Protein AF-A0A960KT64-F1 (afdb_monomer)

Foldseek 3Di:
DPPVLLVVLLVVLVVVQVVCVVVVHDDDPVVSVVSSVVSSVVVVVVVVVVVVVVVVVVVVVVVVVVVVVVVVVVVPD

pLDDT: mean 86.1, std 14.01, range [44.69, 96.0]

Structure (mmCIF, N/CA/C/O backbone):
data_AF-A0A960KT64-F1
#
_entry.id   AF-A0A960KT64-F1
#
loop_
_atom_site.group_PDB
_atom_site.id
_atom_site.type_symbol
_atom_site.label_atom_id
_atom_site.label_alt_id
_atom_site.label_comp_id
_atom_site.label_asym_id
_atom_site.label_entity_id
_atom_site.label_seq_id
_atom_site.pdbx_PDB_ins_code
_atom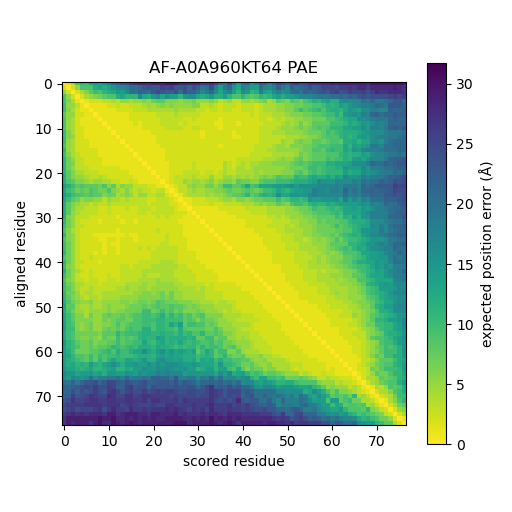_site.Cartn_x
_atom_site.Cartn_y
_atom_site.Cartn_z
_atom_site.occupancy
_atom_site.B_iso_or_equiv
_atom_site.auth_seq_id
_atom_site.auth_comp_id
_atom_site.auth_asym_id
_atom_site.auth_atom_id
_atom_site.pdbx_PDB_model_num
ATOM 1 N N . MET A 1 1 ? 11.054 7.607 1.740 1.00 46.97 1 MET A N 1
ATOM 2 C CA . MET A 1 1 ? 9.664 7.132 1.821 1.00 46.97 1 MET A CA 1
ATOM 3 C C . MET A 1 1 ? 8.793 8.146 1.112 1.00 46.97 1 MET A C 1
ATOM 5 O O . MET A 1 1 ? 8.868 9.331 1.422 1.00 46.97 1 MET A O 1
ATOM 9 N N . THR A 1 2 ? 8.108 7.724 0.055 1.00 50.72 2 THR A N 1
ATOM 10 C CA . THR A 1 2 ? 7.149 8.558 -0.673 1.00 50.72 2 THR A CA 1
ATOM 11 C C . THR A 1 2 ? 5.882 8.634 0.165 1.00 50.72 2 THR A C 1
ATOM 13 O O . THR A 1 2 ? 5.177 7.638 0.272 1.00 50.72 2 THR A O 1
ATOM 16 N N . LEU A 1 3 ? 5.604 9.808 0.745 1.00 60.53 3 LEU A N 1
ATOM 17 C CA . LEU A 1 3 ? 4.468 10.085 1.643 1.00 60.53 3 LEU A CA 1
ATOM 18 C C . LEU A 1 3 ? 3.101 9.546 1.159 1.00 60.53 3 LEU A C 1
ATOM 20 O O . LEU A 1 3 ? 2.176 9.404 1.942 1.00 60.53 3 LEU A O 1
ATOM 24 N N . THR A 1 4 ? 2.952 9.215 -0.125 1.00 77.31 4 THR A N 1
ATOM 25 C CA . THR A 1 4 ? 1.684 8.818 -0.740 1.00 77.31 4 THR A CA 1
ATOM 26 C C . THR A 1 4 ? 1.235 7.383 -0.443 1.00 77.31 4 THR A C 1
ATOM 28 O O . THR A 1 4 ? 0.033 7.120 -0.499 1.00 77.31 4 THR A O 1
ATOM 31 N N . GLN A 1 5 ? 2.155 6.441 -0.196 1.00 80.19 5 GLN A N 1
ATOM 32 C CA . GLN A 1 5 ? 1.802 5.028 0.048 1.00 80.19 5 GLN A CA 1
ATOM 33 C C . GLN A 1 5 ? 1.389 4.788 1.498 1.00 80.19 5 GLN A C 1
ATOM 35 O O . GLN A 1 5 ? 0.355 4.163 1.723 1.00 80.19 5 GLN A O 1
ATOM 40 N N . GLU A 1 6 ? 2.130 5.359 2.446 1.00 85.00 6 GLU A N 1
ATOM 41 C CA . GLU A 1 6 ? 1.813 5.349 3.878 1.00 85.00 6 GLU A CA 1
ATOM 42 C C . GLU A 1 6 ? 0.415 5.941 4.129 1.00 85.00 6 GLU A C 1
ATOM 44 O O . GLU A 1 6 ? -0.478 5.257 4.626 1.00 85.00 6 GLU A O 1
ATOM 49 N N . GLU A 1 7 ? 0.149 7.153 3.623 1.00 89.44 7 GLU A N 1
ATOM 50 C CA . GLU A 1 7 ? -1.178 7.782 3.704 1.00 89.44 7 GLU A CA 1
ATOM 51 C C . GLU A 1 7 ? -2.283 6.929 3.057 1.00 89.44 7 GLU A C 1
ATOM 53 O O . GLU A 1 7 ? -3.445 6.954 3.475 1.00 89.44 7 GLU A O 1
ATOM 58 N N . HIS A 1 8 ? -1.971 6.203 1.979 1.00 87.56 8 HIS A N 1
ATOM 59 C CA . HIS A 1 8 ? -2.947 5.329 1.338 1.00 87.56 8 HIS A CA 1
ATOM 60 C C . HIS A 1 8 ? -3.258 4.105 2.195 1.00 87.56 8 HIS A C 1
ATOM 62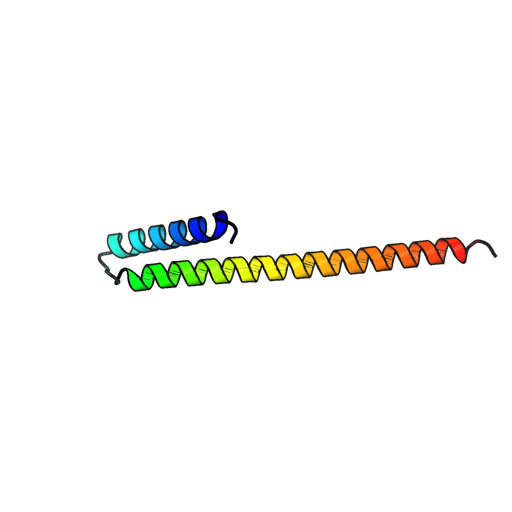 O O . HIS A 1 8 ? -4.438 3.772 2.349 1.00 87.56 8 HIS A O 1
ATOM 68 N N . ALA A 1 9 ? -2.228 3.476 2.754 1.00 92.25 9 ALA A N 1
ATOM 69 C CA . ALA A 1 9 ? -2.349 2.331 3.634 1.00 92.25 9 ALA A CA 1
ATOM 70 C C . ALA A 1 9 ? -3.154 2.682 4.893 1.00 92.25 9 ALA A C 1
ATOM 72 O O . ALA A 1 9 ? -4.121 1.987 5.212 1.00 92.25 9 ALA A O 1
ATOM 73 N N . GLU A 1 10 ? -2.865 3.826 5.519 1.00 92.81 10 GLU A N 1
ATOM 74 C CA . GLU A 1 10 ? -3.639 4.344 6.649 1.00 92.81 10 GLU A CA 1
ATOM 75 C C . GLU A 1 10 ? -5.108 4.584 6.286 1.00 92.81 10 GLU A C 1
ATOM 77 O O . GLU A 1 10 ? -6.008 4.203 7.035 1.00 92.81 10 GLU A O 1
ATOM 82 N N . ARG A 1 11 ? -5.402 5.185 5.122 1.00 94.31 11 ARG A N 1
ATOM 83 C CA . ARG A 1 11 ? -6.797 5.387 4.685 1.00 94.31 11 ARG A CA 1
ATOM 84 C C . ARG A 1 11 ? -7.551 4.067 4.532 1.00 94.31 11 ARG A C 1
ATOM 86 O O . ARG A 1 11 ? -8.732 4.003 4.878 1.00 94.31 11 ARG A O 1
ATOM 93 N N . VAL A 1 12 ? -6.903 3.029 4.004 1.00 94.56 12 VAL A N 1
ATOM 94 C CA . VAL A 1 12 ? -7.524 1.708 3.827 1.00 94.56 12 VAL A CA 1
ATOM 95 C C . VAL A 1 12 ? -7.730 1.026 5.180 1.00 94.56 12 VAL A C 1
ATOM 97 O O . VAL A 1 12 ? -8.835 0.547 5.443 1.00 94.56 12 VAL A O 1
ATOM 100 N N . ALA A 1 13 ? -6.727 1.051 6.061 1.00 95.56 13 ALA A N 1
ATOM 101 C CA . ALA A 1 13 ? -6.831 0.505 7.412 1.00 95.56 13 ALA A CA 1
ATOM 102 C C . ALA A 1 13 ? -7.938 1.200 8.225 1.00 95.56 13 ALA A C 1
ATOM 104 O O . ALA A 1 13 ? -8.782 0.533 8.821 1.00 95.56 13 ALA A O 1
ATOM 105 N N . ASN A 1 14 ? -8.029 2.530 8.152 1.00 95.06 14 ASN A N 1
ATOM 106 C C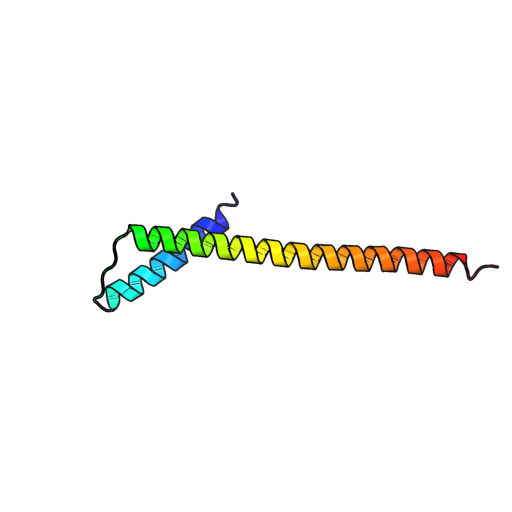A . ASN A 1 14 ? -9.086 3.307 8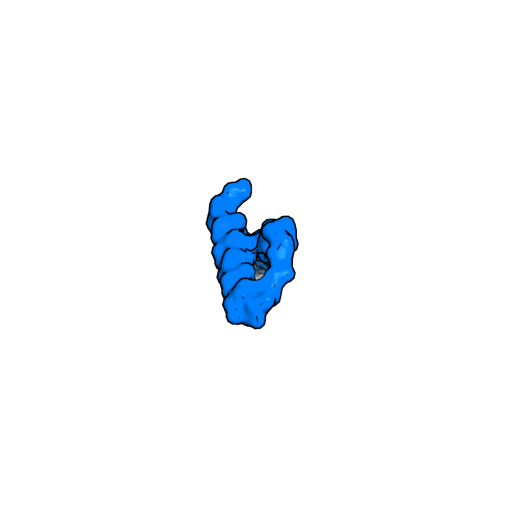.803 1.00 95.06 14 ASN A CA 1
ATOM 107 C C . ASN A 1 14 ? -10.480 2.985 8.253 1.00 95.06 14 ASN A C 1
ATOM 109 O O . ASN A 1 14 ? -11.451 2.902 9.008 1.00 95.06 14 ASN A O 1
ATOM 113 N N . ARG A 1 15 ? -10.609 2.768 6.939 1.00 95.50 15 ARG A N 1
ATOM 114 C CA . ARG A 1 15 ? -11.883 2.337 6.355 1.00 95.50 15 ARG A CA 1
ATOM 115 C C . ARG A 1 15 ? -12.268 0.935 6.824 1.00 95.50 15 ARG A C 1
ATOM 117 O O . ARG A 1 15 ? -13.445 0.695 7.082 1.00 95.50 15 ARG A O 1
ATOM 124 N N . PHE A 1 16 ? -11.305 0.025 6.937 1.00 95.31 16 PHE A N 1
ATOM 125 C CA . PHE A 1 16 ? -11.543 -1.310 7.476 1.00 95.31 16 PHE A CA 1
ATOM 126 C C . PHE A 1 16 ? -11.985 -1.248 8.943 1.00 95.31 16 PHE A C 1
ATOM 128 O O . PHE A 1 16 ? -13.015 -1.825 9.282 1.00 95.31 16 PHE A O 1
ATOM 135 N N . LYS A 1 17 ? -11.297 -0.454 9.772 1.00 95.06 17 LYS A N 1
ATOM 136 C CA . LYS A 1 17 ? -11.688 -0.172 11.159 1.00 95.06 17 LYS A CA 1
ATOM 137 C C . LYS A 1 17 ? -13.138 0.289 11.270 1.00 95.06 17 LYS A C 1
ATOM 139 O O . LYS A 1 17 ? -13.907 -0.309 12.012 1.00 95.06 17 LYS A O 1
ATOM 144 N N . GLN A 1 18 ? -13.545 1.274 10.467 1.00 95.06 18 GLN A N 1
ATOM 145 C CA . GLN A 1 18 ? -14.935 1.743 10.449 1.00 95.06 18 GLN A CA 1
ATOM 146 C C . GLN A 1 18 ? -15.934 0.623 10.129 1.00 95.06 18 GL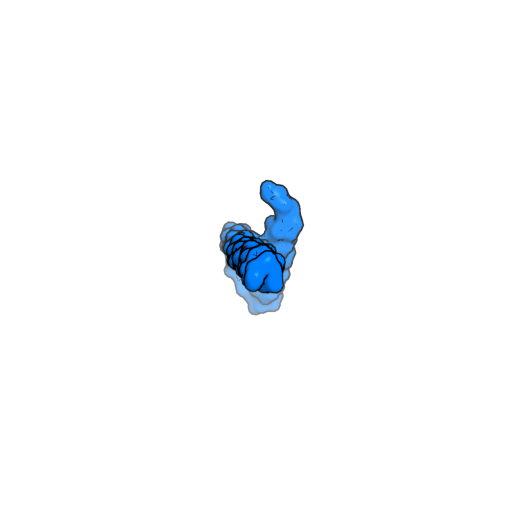N A C 1
ATOM 148 O O . GLN A 1 18 ? -17.028 0.609 10.678 1.00 95.06 18 GLN A O 1
ATOM 153 N N . LEU A 1 19 ? -15.601 -0.306 9.228 1.00 95.88 19 LEU A N 1
ATOM 154 C CA . LEU A 1 19 ? -16.487 -1.425 8.894 1.00 95.88 19 LEU A CA 1
ATOM 155 C C . LEU A 1 19 ? -16.614 -2.422 10.051 1.00 95.88 19 LEU A C 1
ATOM 157 O O . LEU A 1 19 ? -17.725 -2.869 10.323 1.00 95.88 19 LEU A O 1
ATOM 161 N N . VAL A 1 20 ? -15.505 -2.732 10.727 1.00 94.19 20 VAL A N 1
ATOM 162 C CA . VAL A 1 20 ? -15.476 -3.621 11.900 1.00 94.19 20 VAL A CA 1
ATOM 163 C C . VAL A 1 20 ? -16.278 -3.010 13.050 1.00 94.19 20 VAL A C 1
ATOM 165 O O . VAL A 1 20 ? -17.196 -3.644 13.565 1.00 94.19 20 VAL A O 1
ATOM 168 N N . GLU A 1 21 ? -16.013 -1.746 13.381 1.00 93.31 21 GLU A N 1
ATOM 169 C CA . GLU A 1 21 ? -16.716 -1.037 14.456 1.00 93.31 21 GLU A CA 1
ATOM 170 C C . GLU A 1 21 ? -18.219 -0.892 14.161 1.00 93.31 21 GLU A C 1
ATOM 172 O O . GLU A 1 21 ? -19.050 -1.089 15.046 1.00 93.31 21 GLU A O 1
ATOM 177 N N . ASN A 1 22 ? -18.598 -0.628 12.904 1.00 94.25 22 ASN A N 1
ATOM 178 C CA . ASN A 1 22 ? -20.007 -0.568 12.494 1.00 94.25 22 ASN A CA 1
ATOM 179 C C . ASN A 1 22 ? -20.720 -1.929 12.556 1.00 94.25 22 ASN A C 1
ATOM 181 O O . ASN A 1 22 ? -21.946 -1.962 12.659 1.00 94.25 22 ASN A O 1
ATOM 185 N N . ALA A 1 23 ? -19.985 -3.042 12.483 1.00 94.56 23 ALA A N 1
ATOM 186 C CA . ALA A 1 23 ? -20.537 -4.383 12.669 1.00 94.56 23 ALA A CA 1
ATOM 187 C C . ALA A 1 23 ? -20.765 -4.731 14.154 1.00 94.56 23 ALA A C 1
ATOM 189 O O . ALA A 1 23 ? -21.391 -5.747 14.452 1.00 94.56 23 ALA A O 1
ATOM 190 N N . GLY A 1 24 ? -20.312 -3.874 15.079 1.00 91.25 24 GLY A N 1
ATOM 191 C CA . GLY A 1 24 ? -20.375 -4.099 16.523 1.00 91.25 24 GLY A CA 1
ATOM 192 C C . GLY A 1 24 ? -19.177 -4.872 17.080 1.00 91.25 24 GLY A C 1
ATOM 193 O O . GLY A 1 24 ? -19.155 -5.161 18.276 1.00 91.25 24 GLY A O 1
ATOM 194 N N . ASP A 1 25 ? -18.189 -5.178 16.239 1.00 91.50 25 ASP A N 1
ATOM 195 C CA . ASP A 1 25 ? -16.934 -5.801 16.640 1.00 91.50 25 ASP A CA 1
ATOM 196 C C . ASP A 1 25 ? -15.906 -4.737 17.049 1.00 91.50 25 ASP A C 1
ATOM 198 O O . ASP A 1 25 ? -15.968 -3.576 16.640 1.00 91.50 25 ASP A O 1
ATOM 202 N N . PHE A 1 26 ? -14.928 -5.134 17.860 1.00 89.94 26 PHE A N 1
ATOM 203 C CA . PHE A 1 26 ? -13.853 -4.248 18.296 1.00 89.94 26 PHE A CA 1
ATOM 204 C C . PHE A 1 26 ? -12.510 -4.973 18.275 1.00 89.94 26 PHE A C 1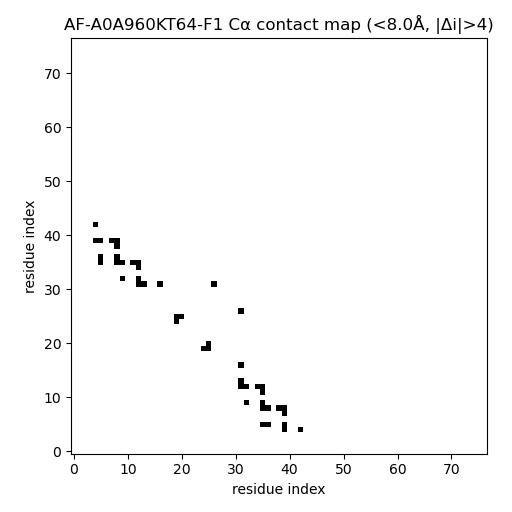
ATOM 206 O O . PHE A 1 26 ? -12.379 -6.087 18.781 1.00 89.94 26 PHE A O 1
ATOM 213 N N . LEU A 1 27 ? -11.502 -4.304 17.721 1.00 91.25 27 LEU A N 1
ATOM 214 C CA . LEU A 1 27 ? -10.102 -4.717 17.744 1.00 91.25 27 LEU A CA 1
ATOM 215 C C . LEU A 1 27 ? -9.272 -3.587 18.348 1.00 91.25 27 LEU A C 1
ATOM 217 O O . LEU A 1 27 ? -9.638 -2.416 18.250 1.00 91.25 27 LEU A O 1
ATOM 221 N N . GLN A 1 28 ? -8.149 -3.941 18.966 1.00 93.69 28 GLN A N 1
ATOM 222 C CA . GLN A 1 28 ? -7.204 -2.957 19.485 1.00 93.69 28 GLN A CA 1
ATOM 223 C C . GLN A 1 28 ? -6.580 -2.139 18.348 1.00 93.69 28 GLN A C 1
ATOM 225 O O . GLN A 1 28 ? -6.383 -2.645 17.243 1.00 93.69 28 GLN A O 1
ATOM 230 N N . GLU A 1 29 ? -6.234 -0.882 18.644 1.00 91.62 29 GLU A N 1
ATOM 231 C CA . GLU A 1 29 ? -5.647 0.051 17.670 1.00 91.62 29 GLU A CA 1
ATOM 232 C C . GLU A 1 29 ? -4.387 -0.511 17.001 1.00 91.62 29 GLU A C 1
ATOM 234 O O . GLU A 1 29 ? -4.174 -0.329 15.805 1.00 91.62 29 GLU A O 1
ATOM 239 N N . GLU A 1 30 ? -3.597 -1.253 17.774 1.00 94.81 30 GLU A N 1
ATOM 240 C CA . GLU A 1 30 ? -2.361 -1.914 17.352 1.00 94.81 30 GLU A CA 1
ATOM 241 C C . GLU A 1 30 ? -2.581 -2.819 16.128 1.00 94.81 30 GLU A C 1
ATOM 243 O O . GLU A 1 30 ? -1.778 -2.802 15.200 1.00 94.81 30 GLU A O 1
ATOM 248 N N . HIS A 1 31 ? -3.713 -3.525 16.041 1.00 94.75 31 HIS A N 1
ATOM 249 C CA . HIS A 1 31 ? -4.016 -4.382 14.889 1.00 94.75 31 HIS A CA 1
ATOM 250 C C . HIS A 1 31 ? -4.305 -3.588 13.611 1.00 94.75 31 HIS A C 1
ATOM 252 O O . HIS A 1 31 ? -3.993 -4.044 12.511 1.00 94.75 31 HIS A O 1
ATOM 258 N N . TYR A 1 32 ? -4.890 -2.395 13.728 1.00 94.75 32 TYR A N 1
ATOM 259 C CA . TYR A 1 32 ? -5.120 -1.531 12.569 1.00 94.75 32 TYR A CA 1
ATOM 260 C C . TYR A 1 32 ? -3.826 -0.861 12.099 1.00 94.75 32 TYR A C 1
ATOM 262 O O . TYR A 1 32 ? -3.641 -0.678 10.897 1.00 94.75 32 TYR A O 1
ATOM 270 N N . GLN A 1 33 ? -2.914 -0.557 13.025 1.00 93.81 33 GLN A N 1
ATOM 271 C CA . GLN A 1 33 ? -1.568 -0.081 12.702 1.00 93.81 33 GLN A CA 1
ATOM 272 C C . GLN A 1 33 ? -0.758 -1.168 11.984 1.00 93.81 33 GLN A C 1
ATOM 274 O O . GLN A 1 33 ? -0.177 -0.906 10.932 1.00 93.81 33 GLN A O 1
ATOM 279 N N . GLU A 1 34 ? -0.784 -2.406 12.484 1.00 95.06 34 GLU A N 1
ATOM 280 C CA . GLU A 1 34 ? -0.170 -3.552 11.802 1.00 95.06 34 GLU A CA 1
ATOM 281 C C . GLU A 1 34 ? -0.774 -3.776 10.410 1.00 95.06 34 GLU A C 1
ATOM 283 O O . GLU A 1 34 ? -0.043 -4.003 9.447 1.00 95.06 34 GLU A O 1
ATOM 288 N N . LEU A 1 35 ? -2.098 -3.653 10.266 1.00 95.69 35 LEU A N 1
ATOM 289 C CA . LEU A 1 35 ? -2.759 -3.749 8.966 1.00 95.69 35 LEU A CA 1
ATOM 290 C C . LEU A 1 35 ? -2.279 -2.663 7.992 1.00 95.69 35 LEU A C 1
ATOM 292 O O . LEU A 1 35 ? -2.048 -2.967 6.822 1.00 95.69 35 LEU A O 1
ATOM 296 N N . ALA A 1 36 ? -2.112 -1.421 8.451 1.00 94.56 36 ALA A N 1
ATOM 297 C CA . ALA A 1 36 ? -1.566 -0.349 7.622 1.00 94.56 36 ALA A CA 1
ATOM 298 C C . ALA A 1 36 ? -0.146 -0.695 7.139 1.00 94.56 36 ALA A C 1
ATOM 300 O O . ALA A 1 36 ? 0.118 -0.642 5.939 1.00 94.56 36 ALA A O 1
ATOM 301 N N . LEU A 1 37 ? 0.726 -1.167 8.033 1.00 95.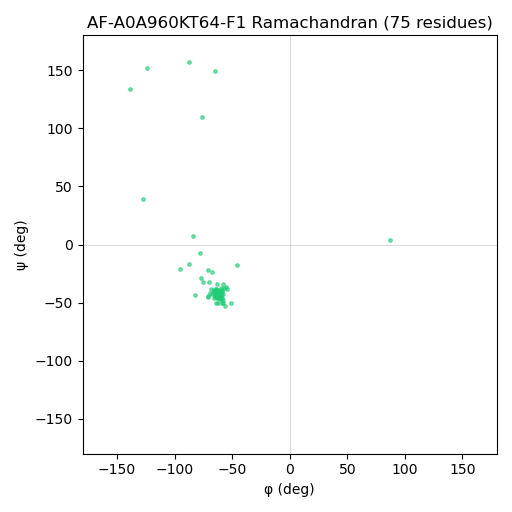00 37 LEU A N 1
ATOM 302 C CA . LEU A 1 37 ? 2.086 -1.589 7.675 1.00 95.00 37 LEU A CA 1
ATOM 303 C C . LEU A 1 37 ? 2.098 -2.743 6.660 1.00 95.00 37 LEU A C 1
ATOM 305 O O . LEU A 1 37 ? 2.892 -2.747 5.721 1.00 95.00 37 LEU A O 1
ATOM 309 N N . LEU A 1 38 ? 1.198 -3.720 6.810 1.00 96.00 38 LEU A N 1
ATOM 310 C CA . LEU A 1 38 ? 1.072 -4.828 5.859 1.00 96.00 38 LEU A CA 1
ATOM 311 C C . LEU A 1 38 ? 0.624 -4.352 4.472 1.00 96.00 38 LEU A C 1
ATOM 313 O O . LEU A 1 38 ? 1.131 -4.839 3.460 1.00 96.00 38 LEU A O 1
ATOM 317 N N . ILE A 1 39 ? -0.317 -3.407 4.415 1.00 94.00 39 ILE A N 1
ATOM 318 C CA . ILE A 1 39 ? -0.784 -2.824 3.152 1.00 94.00 39 ILE A CA 1
ATOM 319 C C . ILE A 1 39 ? 0.349 -2.045 2.479 1.00 94.00 39 ILE A C 1
ATOM 321 O O . ILE A 1 39 ? 0.553 -2.201 1.277 1.00 94.00 39 ILE A O 1
ATOM 325 N N . GLU A 1 40 ? 1.104 -1.249 3.235 1.00 93.38 40 GLU A N 1
ATOM 326 C CA . GLU A 1 40 ? 2.266 -0.521 2.720 1.00 93.38 40 GLU A CA 1
ATOM 327 C C . GLU A 1 40 ? 3.307 -1.479 2.122 1.00 93.38 40 GLU A C 1
ATOM 329 O O . GLU A 1 40 ? 3.679 -1.339 0.956 1.00 93.38 40 GLU A O 1
ATOM 334 N N . ALA A 1 41 ? 3.688 -2.525 2.861 1.00 92.62 41 ALA A N 1
ATOM 335 C CA . ALA A 1 41 ? 4.644 -3.524 2.388 1.00 92.62 41 ALA A CA 1
ATOM 336 C C . ALA A 1 41 ? 4.168 -4.242 1.111 1.00 92.62 41 ALA A C 1
ATOM 338 O O . ALA A 1 41 ? 4.964 -4.527 0.213 1.00 92.62 41 ALA A O 1
ATOM 339 N N . ALA A 1 42 ? 2.865 -4.517 0.997 1.00 91.25 42 ALA A N 1
ATOM 340 C CA . ALA A 1 42 ? 2.286 -5.111 -0.205 1.00 91.25 42 ALA A CA 1
ATOM 341 C C . ALA A 1 42 ? 2.323 -4.152 -1.409 1.00 91.25 42 ALA A C 1
ATOM 343 O O . ALA A 1 42 ? 2.594 -4.586 -2.531 1.00 91.25 42 ALA A O 1
ATOM 344 N N . LEU A 1 43 ? 2.080 -2.854 -1.192 1.00 89.31 43 LEU A N 1
ATOM 345 C CA . LEU A 1 43 ? 2.195 -1.834 -2.238 1.00 89.31 43 LEU A CA 1
ATOM 346 C C . LEU A 1 43 ? 3.640 -1.704 -2.731 1.00 89.31 43 LEU A C 1
ATOM 348 O O . LEU A 1 43 ? 3.861 -1.608 -3.939 1.00 89.31 43 LEU A O 1
ATOM 352 N N . ASP A 1 44 ? 4.612 -1.746 -1.822 1.00 90.31 44 ASP A N 1
ATOM 353 C CA . ASP A 1 44 ? 6.035 -1.709 -2.164 1.00 90.31 44 ASP A CA 1
ATOM 354 C C . ASP A 1 44 ? 6.471 -2.942 -2.957 1.00 90.31 44 ASP A C 1
ATOM 356 O O . ASP A 1 44 ? 7.135 -2.815 -3.988 1.00 90.31 44 ASP A O 1
ATOM 360 N N . ALA A 1 45 ? 6.040 -4.135 -2.543 1.00 90.88 45 ALA A N 1
ATOM 361 C CA . ALA A 1 45 ? 6.302 -5.363 -3.288 1.00 90.88 45 ALA A CA 1
ATOM 362 C C . ALA A 1 45 ? 5.729 -5.289 -4.715 1.00 90.88 45 ALA A C 1
ATOM 364 O O . ALA A 1 45 ? 6.436 -5.561 -5.687 1.00 90.88 45 ALA A O 1
ATOM 365 N N . ALA A 1 46 ? 4.482 -4.829 -4.862 1.00 90.62 46 ALA A N 1
ATOM 366 C CA . ALA A 1 46 ? 3.851 -4.660 -6.169 1.00 90.62 46 ALA A CA 1
ATOM 367 C C . ALA A 1 46 ? 4.569 -3.616 -7.047 1.00 90.62 46 ALA A C 1
ATOM 369 O O . ALA A 1 46 ? 4.622 -3.761 -8.273 1.00 90.62 46 ALA A O 1
ATOM 370 N N . ALA A 1 47 ? 5.127 -2.560 -6.449 1.00 89.19 47 ALA A N 1
ATOM 371 C CA . ALA A 1 47 ? 5.928 -1.575 -7.169 1.00 89.19 47 ALA A CA 1
ATOM 372 C C . ALA A 1 47 ? 7.246 -2.183 -7.679 1.00 89.19 47 ALA A C 1
ATOM 374 O O . ALA A 1 47 ? 7.611 -1.967 -8.838 1.00 89.19 47 ALA A O 1
ATOM 375 N N . ILE A 1 48 ? 7.922 -2.996 -6.860 1.00 92.00 48 ILE A N 1
ATOM 376 C CA . ILE A 1 48 ? 9.147 -3.710 -7.249 1.00 92.00 48 ILE A CA 1
ATOM 377 C C . ILE A 1 48 ? 8.871 -4.661 -8.420 1.00 92.00 48 ILE A C 1
ATOM 379 O O . ILE A 1 48 ? 9.587 -4.620 -9.420 1.00 92.00 48 ILE A O 1
ATOM 383 N N . GLU A 1 49 ? 7.798 -5.450 -8.363 1.00 92.31 49 GLU A N 1
ATOM 384 C CA . GLU A 1 49 ? 7.418 -6.354 -9.459 1.00 92.31 49 GLU A CA 1
ATOM 385 C C . GLU A 1 49 ? 7.170 -5.599 -10.778 1.00 92.31 49 GLU A C 1
ATOM 387 O O . GLU A 1 49 ? 7.586 -6.029 -11.862 1.00 92.31 49 GLU A O 1
ATOM 392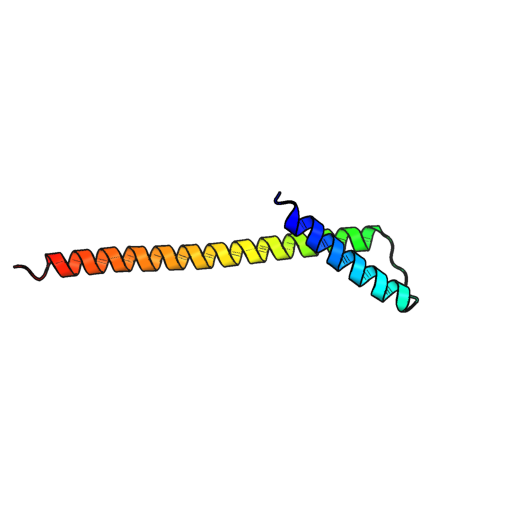 N N . GLN A 1 50 ? 6.531 -4.428 -10.708 1.00 92.06 50 GLN A N 1
ATOM 393 C CA . GLN A 1 50 ? 6.346 -3.569 -11.879 1.00 92.06 50 GLN A CA 1
ATOM 394 C C . GLN A 1 50 ? 7.678 -3.034 -12.418 1.00 92.06 50 GLN A C 1
ATOM 396 O O . GLN A 1 50 ? 7.880 -3.010 -13.637 1.00 92.06 50 GLN A O 1
ATOM 401 N N . MET A 1 51 ? 8.606 -2.647 -11.541 1.00 89.31 51 MET A N 1
ATOM 402 C CA . MET A 1 51 ? 9.948 -2.212 -11.934 1.00 89.31 51 MET A CA 1
ATOM 403 C C . MET A 1 51 ? 10.752 -3.338 -12.594 1.00 89.31 51 MET A C 1
ATOM 405 O O . MET A 1 51 ? 11.437 -3.097 -13.594 1.00 89.31 51 MET A O 1
ATOM 409 N N . GLU A 1 52 ? 10.632 -4.576 -12.113 1.00 93.44 52 GLU A N 1
ATOM 410 C CA . GLU A 1 52 ? 11.235 -5.739 -12.772 1.00 93.44 52 GLU A CA 1
ATOM 411 C C . GLU A 1 52 ? 10.668 -5.937 -14.181 1.00 93.44 52 GLU A C 1
ATOM 413 O O . GLU A 1 52 ? 11.418 -6.139 -15.140 1.00 93.44 52 GLU A O 1
ATOM 418 N N . SER A 1 53 ? 9.347 -5.823 -14.338 1.00 92.00 53 SER A N 1
ATOM 419 C CA . SER A 1 53 ? 8.684 -5.910 -15.643 1.00 92.00 53 SER A CA 1
ATOM 420 C C . SER A 1 53 ? 9.184 -4.836 -16.617 1.00 92.00 53 SER A C 1
ATOM 422 O O . SER A 1 53 ? 9.457 -5.127 -17.786 1.00 92.00 53 SER A O 1
ATOM 424 N N . ILE A 1 54 ? 9.367 -3.599 -16.143 1.00 92.94 54 ILE A N 1
ATOM 425 C CA . ILE A 1 54 ? 9.935 -2.501 -16.940 1.00 92.94 54 ILE A CA 1
ATOM 426 C C . ILE A 1 54 ? 11.383 -2.805 -17.334 1.00 92.94 54 ILE A C 1
ATOM 428 O O . ILE A 1 54 ? 11.742 -2.642 -18.502 1.00 92.94 54 ILE A O 1
ATOM 432 N N . THR A 1 55 ? 12.195 -3.297 -16.399 1.00 94.00 55 THR A N 1
ATOM 433 C CA . THR A 1 55 ? 13.597 -3.660 -16.652 1.00 94.00 55 THR A CA 1
ATOM 434 C C . THR A 1 55 ? 13.703 -4.706 -17.759 1.00 94.00 55 THR A C 1
ATOM 436 O O . THR A 1 55 ? 14.423 -4.500 -18.735 1.00 94.00 55 THR A O 1
ATOM 439 N N . ARG A 1 56 ? 12.892 -5.769 -17.697 1.00 94.25 56 ARG A N 1
ATOM 440 C CA . ARG A 1 56 ? 12.857 -6.805 -18.745 1.00 94.25 56 ARG A CA 1
ATOM 441 C C . ARG A 1 56 ? 12.473 -6.239 -20.115 1.00 94.25 56 ARG A C 1
ATOM 443 O O . ARG A 1 56 ? 13.041 -6.633 -21.132 1.00 94.25 56 ARG A O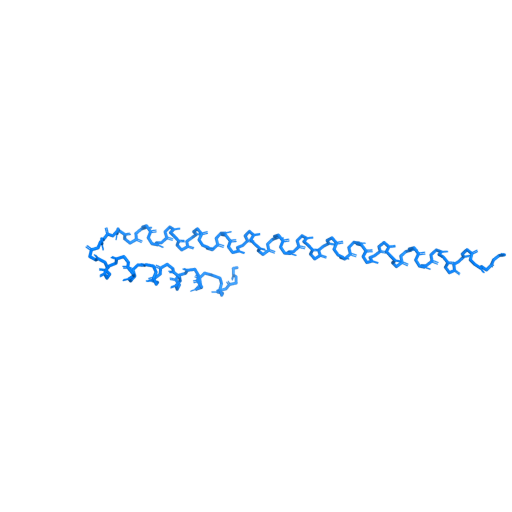 1
ATOM 450 N N . LYS A 1 57 ? 11.525 -5.295 -20.167 1.00 94.38 57 LYS A N 1
ATOM 451 C CA . LYS A 1 57 ? 11.143 -4.621 -21.422 1.00 94.38 57 LYS A CA 1
ATOM 452 C C . LYS A 1 57 ? 12.284 -3.768 -21.981 1.00 94.38 57 LYS A C 1
ATOM 454 O O . LYS A 1 57 ? 12.507 -3.785 -23.190 1.00 94.38 57 LYS A O 1
ATOM 459 N N . LEU A 1 58 ? 13.022 -3.058 -21.125 1.00 93.88 58 LEU A N 1
ATOM 460 C CA . LEU A 1 58 ? 14.194 -2.271 -21.528 1.00 93.88 58 LEU A CA 1
ATOM 461 C C . LEU A 1 58 ? 15.332 -3.154 -22.055 1.00 93.88 58 LEU A C 1
ATOM 463 O O . LEU A 1 58 ? 15.971 -2.811 -23.054 1.00 93.88 58 LEU A O 1
ATOM 467 N N . GLU A 1 59 ? 15.563 -4.308 -21.431 1.00 94.31 59 GLU A N 1
ATOM 468 C CA . GLU A 1 59 ? 16.534 -5.296 -21.906 1.00 94.31 59 GLU A CA 1
ATOM 469 C C . GLU A 1 59 ? 16.148 -5.839 -23.282 1.00 94.31 59 GLU A C 1
ATOM 471 O O . GLU A 1 59 ? 16.956 -5.788 -24.213 1.00 94.31 59 GLU A O 1
ATOM 476 N N . ALA A 1 60 ? 14.897 -6.281 -23.446 1.00 92.94 60 ALA A N 1
ATOM 477 C CA . ALA A 1 60 ? 14.383 -6.769 -24.723 1.00 92.94 60 ALA A CA 1
ATOM 478 C C . ALA A 1 60 ? 14.499 -5.704 -25.826 1.00 92.94 60 ALA A C 1
ATOM 480 O O . ALA A 1 60 ? 14.945 -5.992 -26.940 1.00 92.94 60 ALA A O 1
ATOM 481 N N . PHE A 1 61 ? 14.173 -4.451 -25.503 1.00 91.62 61 PHE A N 1
ATOM 482 C CA . PHE A 1 61 ? 14.333 -3.332 -26.423 1.00 91.62 61 PHE A CA 1
ATOM 483 C C . PHE A 1 61 ? 15.803 -3.119 -26.815 1.00 91.62 61 PHE A C 1
ATOM 485 O O . PHE A 1 61 ? 16.117 -3.014 -28.000 1.00 91.62 61 PHE A O 1
ATOM 492 N N . THR A 1 62 ? 16.727 -3.144 -25.854 1.00 92.50 62 THR A N 1
ATOM 493 C CA . THR A 1 62 ? 18.168 -3.001 -26.120 1.00 92.50 62 THR A CA 1
ATOM 494 C C . THR A 1 62 ? 18.705 -4.134 -26.998 1.00 92.50 62 THR A C 1
ATOM 496 O O . THR A 1 62 ? 19.495 -3.889 -27.914 1.00 92.50 62 THR A O 1
ATOM 499 N N . VAL A 1 63 ? 18.262 -5.374 -26.763 1.00 92.06 63 VAL A N 1
ATOM 500 C CA . VAL A 1 63 ? 18.589 -6.527 -27.618 1.00 92.06 63 VAL A CA 1
ATOM 501 C C . VAL A 1 63 ? 18.084 -6.297 -29.042 1.00 92.06 63 VAL A C 1
ATOM 503 O O . VAL A 1 63 ? 18.854 -6.467 -29.987 1.00 92.06 63 VAL A O 1
ATOM 506 N N . SER A 1 64 ? 16.843 -5.827 -29.201 1.00 90.94 64 SER A N 1
ATOM 507 C CA . SER A 1 64 ? 16.261 -5.541 -30.518 1.00 90.94 64 SER A CA 1
ATOM 508 C C . SER A 1 64 ? 17.027 -4.451 -31.281 1.00 90.94 64 SER A C 1
ATOM 510 O O . SER A 1 64 ? 17.275 -4.588 -32.478 1.00 90.94 64 SER A O 1
ATOM 512 N N . LEU A 1 65 ? 17.500 -3.405 -30.589 1.00 87.25 65 LEU A N 1
ATOM 513 C CA . LEU A 1 65 ? 18.332 -2.359 -31.190 1.00 87.25 65 LEU A CA 1
ATOM 514 C C . LEU A 1 65 ? 19.673 -2.910 -31.683 1.00 87.25 65 LEU A C 1
ATOM 516 O O . LEU A 1 65 ? 20.120 -2.550 -32.771 1.00 87.25 65 LEU A O 1
ATOM 520 N N . ARG A 1 66 ? 20.317 -3.799 -30.913 1.00 82.69 66 ARG A N 1
ATOM 521 C CA . ARG A 1 66 ? 21.571 -4.448 -31.331 1.00 82.69 66 ARG A CA 1
ATOM 522 C C . ARG A 1 66 ? 21.363 -5.367 -32.531 1.00 82.69 66 ARG A C 1
ATOM 524 O O . ARG A 1 66 ? 22.174 -5.339 -33.449 1.00 82.69 66 ARG A O 1
ATOM 531 N N . GLN A 1 67 ? 20.280 -6.141 -32.545 1.00 83.94 67 GLN A N 1
ATOM 532 C CA . GLN A 1 67 ? 19.943 -7.019 -33.669 1.00 83.94 67 GLN A CA 1
ATOM 533 C C . GLN A 1 67 ? 19.659 -6.220 -34.944 1.00 83.94 67 GLN A C 1
ATOM 535 O O . GLN A 1 67 ? 20.229 -6.529 -35.985 1.00 83.94 67 GLN A O 1
ATOM 540 N N . ASN A 1 68 ? 18.874 -5.142 -34.852 1.00 72.88 68 ASN A N 1
ATOM 541 C CA . ASN A 1 68 ? 18.636 -4.241 -35.981 1.00 72.88 68 ASN A CA 1
ATOM 542 C C . ASN A 1 68 ? 19.927 -3.588 -36.477 1.00 72.88 68 ASN A C 1
ATOM 544 O O . ASN A 1 68 ? 20.152 -3.500 -37.681 1.00 72.88 68 ASN A O 1
ATOM 548 N N . LYS A 1 69 ? 20.805 -3.164 -35.562 1.00 70.12 69 LYS A N 1
ATOM 549 C CA . LYS A 1 69 ? 22.119 -2.636 -35.925 1.00 70.12 69 LYS A CA 1
ATOM 550 C C . LYS A 1 69 ? 22.926 -3.679 -36.706 1.00 70.12 69 LYS A C 1
ATOM 552 O O . LYS A 1 69 ? 23.416 -3.358 -37.779 1.00 70.12 69 LYS A O 1
ATOM 557 N N . ASN A 1 70 ? 23.030 -4.912 -36.214 1.00 60.84 70 ASN A N 1
ATOM 558 C CA . ASN A 1 70 ? 23.791 -5.974 -36.881 1.00 60.84 70 ASN A CA 1
ATOM 559 C C . ASN A 1 70 ? 23.202 -6.338 -38.254 1.00 60.84 70 ASN A C 1
ATOM 561 O O . ASN A 1 70 ? 23.954 -6.454 -39.215 1.00 60.84 70 ASN A O 1
ATOM 565 N N . PHE A 1 71 ? 21.873 -6.398 -38.378 1.00 57.62 71 PHE A N 1
ATOM 566 C CA . PHE A 1 71 ? 21.196 -6.617 -39.659 1.00 57.62 71 PHE A CA 1
ATOM 567 C C . PHE A 1 71 ? 21.530 -5.530 -40.698 1.00 57.62 71 PHE A C 1
ATOM 569 O O . PHE A 1 71 ? 21.758 -5.832 -41.866 1.00 57.62 71 PHE A O 1
ATOM 576 N N . LEU A 1 72 ? 21.632 -4.263 -40.275 1.00 58.03 72 LEU A N 1
ATOM 577 C CA . LEU A 1 72 ? 22.007 -3.151 -41.159 1.00 58.03 72 LEU A CA 1
ATOM 578 C C . LEU A 1 72 ? 23.483 -3.177 -41.600 1.00 58.03 72 LEU A C 1
ATOM 580 O O . LEU A 1 72 ? 23.809 -2.573 -42.620 1.00 58.03 72 LEU A O 1
ATOM 584 N N . PHE A 1 73 ? 24.371 -3.857 -40.866 1.00 58.31 73 PHE A N 1
ATOM 585 C CA . PHE A 1 73 ? 25.789 -3.989 -41.230 1.00 58.31 73 PHE A CA 1
ATOM 586 C C . PHE A 1 73 ? 26.108 -5.278 -42.005 1.00 58.31 73 PHE A C 1
ATOM 588 O O . PHE A 1 73 ? 27.103 -5.303 -42.723 1.00 58.31 73 PHE A O 1
ATOM 595 N N . GLU A 1 74 ? 25.267 -6.313 -41.922 1.00 56.38 74 GLU A N 1
ATOM 596 C CA . GLU A 1 74 ? 25.421 -7.559 -42.695 1.00 56.38 74 GLU A CA 1
ATOM 597 C C . GLU A 1 74 ? 24.761 -7.504 -44.087 1.00 56.38 74 GLU A C 1
ATOM 599 O O . GLU A 1 74 ? 25.110 -8.293 -44.958 1.00 56.38 74 GLU A O 1
ATOM 604 N N . GLY A 1 75 ? 23.853 -6.553 -44.339 1.00 53.03 75 GLY A N 1
ATOM 605 C CA . GLY A 1 75 ? 23.195 -6.365 -45.643 1.00 53.03 75 GLY A CA 1
ATOM 606 C C . GLY A 1 75 ? 23.968 -5.533 -46.681 1.00 53.03 75 GLY A C 1
ATOM 607 O O . GLY A 1 75 ? 23.397 -5.197 -47.714 1.00 53.03 75 GLY A O 1
ATOM 608 N N . ASN A 1 76 ? 25.225 -5.163 -46.408 1.00 48.50 76 ASN A N 1
ATOM 609 C CA . ASN A 1 76 ? 26.058 -4.296 -47.259 1.00 48.50 76 ASN A CA 1
ATOM 610 C C . ASN A 1 76 ? 27.438 -4.919 -47.576 1.00 48.50 76 ASN A C 1
ATOM 612 O O . ASN A 1 76 ? 28.452 -4.216 -47.598 1.00 48.50 76 ASN A O 1
ATOM 616 N N . VAL A 1 77 ? 27.478 -6.234 -47.823 1.00 44.69 77 VAL A N 1
ATOM 617 C CA . VAL A 1 77 ? 28.633 -6.942 -48.411 1.00 44.69 77 VAL A CA 1
ATOM 618 C C . VAL A 1 77 ? 28.173 -7.765 -49.604 1.00 44.69 77 VAL A C 1
ATOM 620 O O . VAL A 1 77 ? 27.167 -8.492 -49.451 1.00 44.69 77 VAL A O 1
#

Radius of gyration: 23.52 Å; Cα contacts (8 Å, |Δi|>4): 23; chains: 1; bounding box: 49×18×68 Å

Solvent-accessible surface area (backbone atoms only — not comparable to full-atom values): 4297 Å² total; per-residue (Å²): 132,69,72,68,49,57,56,47,18,43,54,51,28,53,52,50,50,54,55,41,49,73,72,72,46,86,76,62,69,66,60,43,53,52,47,16,52,52,45,32,54,52,52,52,51,54,48,52,56,51,51,51,54,50,50,54,52,52,50,54,49,54,52,51,53,51,51,54,52,50,53,66,64,64,74,74,121

Secondary structure (DSSP, 8-state):
--HHHHHHHHHHHHHHHHHHHHTT----HHHHHHHHHHHHHHHHHHHHHHHHHHHHHHHHHHHHHHHHHHHHHHS--

Mean predicted aligned error: 8.92 Å

Sequence (77 aa):
MTLTQEEHAERVANRFKQLVENAGDFLQEEHYQELALLIEAALDAAAIEQMESITRKLEAFTVSLRQNKNFLFEGNV